Protein AF-A0A1Q3SN17-F1 (afdb_monomer_lite)

pLDDT: mean 80.4, std 15.47, range [38.91, 94.69]

Radius of gyration: 14.98 Å; chains: 1; bounding box: 49×25×35 Å

Secondary structure (DSSP, 8-state):
------SSS-TT---EE-TT--EEEEEE-SS--SEEEEEEEEEEEEETTS-EEEEEEEEEEEEETT--EEEEEE--SSPPPSEEEEEEEEETTEEEEEEEEEE-

Foldseek 3Di:
DDDDDDDDPPPPPAQEAALQDKDKDKAFADDDDQKKKKKKWKFACQFPVGGHRGTPDMDIDIDHDPPRMDMDIDDDPGGHGWFKMKIFMDMPNHGDDIDIHTYD

Sequence (104 aa):
MGTGIDGTSASGATTTFKPSDTFYAAVNLNNPKSTTKVKATLTAVQTADGTTNRQVTSTEITTSNSENFVNFKFSLPNPWPTGKYKVDLLLDGAAAQTLNFEVQ

Structure (mmCIF, N/CA/C/O backbone):
data_AF-A0A1Q3SN17-F1
#
_entry.id   AF-A0A1Q3SN17-F1
#
loop_
_atom_site.group_PDB
_atom_site.id
_atom_site.type_symbol
_atom_site.label_atom_id
_atom_site.label_alt_id
_atom_site.label_comp_id
_atom_site.label_asym_id
_atom_site.label_entity_id
_atom_site.label_seq_id
_atom_site.pdbx_PDB_ins_code
_atom_site.Cartn_x
_atom_site.Cartn_y
_atom_site.Cartn_z
_atom_site.occupancy
_atom_site.B_iso_or_equiv
_atom_site.auth_seq_id
_atom_site.auth_comp_id
_atom_site.auth_asym_id
_atom_site.auth_atom_id
_atom_site.pdbx_PDB_model_num
ATOM 1 N N . MET A 1 1 ? 33.350 -3.682 12.223 1.00 44.38 1 MET A N 1
ATOM 2 C CA . MET A 1 1 ? 32.909 -4.065 10.866 1.00 44.38 1 MET A CA 1
ATOM 3 C C . MET A 1 1 ? 32.033 -5.302 10.996 1.00 44.38 1 MET A C 1
ATOM 5 O O . MET A 1 1 ? 32.532 -6.317 11.453 1.00 44.38 1 MET A O 1
ATOM 9 N N . GLY A 1 2 ? 30.745 -5.193 10.688 1.00 41.41 2 GLY A N 1
ATOM 10 C CA . GLY A 1 2 ? 29.748 -6.274 10.719 1.00 41.41 2 GLY A CA 1
ATOM 11 C C . GLY A 1 2 ? 28.365 -5.656 10.495 1.00 41.41 2 GLY A C 1
ATOM 12 O O . GLY A 1 2 ? 28.186 -4.501 10.865 1.00 41.41 2 GLY A O 1
ATOM 13 N N . THR A 1 3 ? 27.362 -6.273 9.876 1.00 44.91 3 THR A N 1
ATOM 14 C CA . THR A 1 3 ? 27.169 -7.591 9.235 1.00 44.91 3 THR A CA 1
ATOM 15 C C . THR A 1 3 ? 25.779 -7.527 8.563 1.00 44.91 3 THR A C 1
ATOM 17 O O . THR A 1 3 ? 24.882 -6.969 9.188 1.00 44.91 3 THR A O 1
ATOM 20 N N . GLY A 1 4 ? 25.591 -8.135 7.376 1.00 39.16 4 GLY A N 1
ATOM 21 C CA . GLY A 1 4 ? 24.283 -8.481 6.752 1.00 39.16 4 GLY A CA 1
ATOM 22 C C . GLY A 1 4 ? 23.498 -7.314 6.113 1.00 39.16 4 GLY A C 1
ATOM 23 O O . GLY A 1 4 ? 23.586 -6.198 6.601 1.00 39.16 4 GLY A O 1
ATOM 24 N N . ILE A 1 5 ? 22.698 -7.447 5.040 1.00 43.16 5 ILE A N 1
ATOM 25 C CA . ILE A 1 5 ? 21.868 -8.583 4.591 1.00 43.16 5 ILE A CA 1
ATOM 26 C C . ILE A 1 5 ? 21.630 -8.488 3.058 1.00 43.16 5 ILE A C 1
ATOM 28 O O . ILE A 1 5 ? 21.090 -7.504 2.558 1.00 43.16 5 ILE A O 1
ATOM 32 N N . ASP A 1 6 ? 22.135 -9.488 2.341 1.00 42.06 6 ASP A N 1
ATOM 33 C CA . ASP A 1 6 ? 21.553 -10.261 1.226 1.00 42.06 6 ASP A CA 1
ATOM 34 C C . ASP A 1 6 ? 20.528 -9.603 0.277 1.00 42.06 6 ASP A C 1
ATOM 36 O O . ASP A 1 6 ? 19.360 -9.383 0.597 1.00 42.06 6 ASP A O 1
ATOM 40 N N . GLY A 1 7 ? 20.943 -9.430 -0.982 1.00 49.38 7 GLY A N 1
ATOM 41 C CA . GLY A 1 7 ? 20.039 -9.253 -2.114 1.00 49.38 7 GLY A CA 1
ATOM 42 C C . GLY A 1 7 ? 19.347 -10.567 -2.471 1.00 49.38 7 GLY A C 1
ATOM 43 O O . GLY A 1 7 ? 19.879 -11.360 -3.236 1.00 49.38 7 GLY A O 1
ATOM 44 N N . THR A 1 8 ? 18.163 -10.805 -1.921 1.00 38.91 8 THR A N 1
ATOM 45 C CA . THR A 1 8 ? 17.190 -11.795 -2.405 1.00 38.91 8 THR A CA 1
ATOM 46 C C . THR A 1 8 ? 15.885 -11.534 -1.661 1.00 38.91 8 THR A C 1
ATOM 48 O O . THR A 1 8 ? 15.931 -11.328 -0.456 1.00 38.91 8 THR A O 1
ATOM 51 N N . SER A 1 9 ? 14.769 -11.432 -2.395 1.00 43.34 9 SER A N 1
ATOM 52 C CA . SER A 1 9 ? 13.363 -11.399 -1.946 1.00 43.34 9 SER A CA 1
ATOM 53 C C . SER A 1 9 ? 13.134 -10.875 -0.529 1.00 43.34 9 SER A C 1
ATOM 55 O O . SER A 1 9 ? 13.466 -11.597 0.397 1.00 43.34 9 SER A O 1
ATOM 57 N N . ALA A 1 10 ? 12.522 -9.696 -0.334 1.00 44.84 10 ALA A N 1
ATOM 58 C CA . ALA A 1 10 ? 12.191 -9.133 0.986 1.00 44.84 10 ALA A CA 1
ATOM 59 C C . ALA A 1 10 ? 11.450 -10.138 1.907 1.00 44.84 10 ALA A C 1
ATOM 61 O O . ALA A 1 10 ? 10.232 -10.107 2.064 1.00 44.84 10 ALA A O 1
ATOM 62 N N . SER A 1 11 ? 12.201 -11.041 2.534 1.00 40.56 11 SER A N 1
ATOM 63 C CA . SER A 1 11 ? 11.754 -12.175 3.347 1.00 40.56 11 SER A CA 1
ATOM 64 C C . SER A 1 11 ? 11.732 -11.720 4.799 1.00 40.56 11 SER A C 1
ATOM 66 O O . SER A 1 11 ? 12.321 -12.314 5.693 1.00 40.56 11 SER A O 1
ATOM 68 N N . GLY A 1 12 ? 11.106 -10.563 4.972 1.00 46.12 12 GLY A N 1
ATOM 69 C CA . GLY A 1 12 ? 11.003 -9.774 6.190 1.00 46.12 12 GLY A CA 1
ATOM 70 C C . GLY A 1 12 ? 10.000 -8.644 5.989 1.00 46.12 12 GLY A C 1
ATOM 71 O O . GLY A 1 12 ? 10.113 -7.601 6.625 1.00 46.12 12 GLY A O 1
ATOM 72 N N . ALA A 1 13 ? 9.057 -8.814 5.050 1.00 58.16 13 ALA A N 1
ATOM 73 C CA . ALA A 1 13 ? 7.954 -7.888 4.890 1.00 58.16 13 ALA A CA 1
ATOM 74 C C . ALA A 1 13 ? 7.189 -7.858 6.212 1.00 58.16 13 ALA A C 1
ATOM 76 O O . ALA A 1 13 ? 6.529 -8.826 6.585 1.00 58.16 13 ALA A O 1
ATOM 77 N N . THR A 1 14 ? 7.317 -6.753 6.938 1.00 66.19 14 THR A N 1
ATOM 78 C CA . THR A 1 14 ? 6.474 -6.477 8.089 1.00 66.19 14 THR A CA 1
ATOM 79 C C . THR A 1 14 ? 5.036 -6.472 7.593 1.00 66.19 14 THR A C 1
ATOM 81 O O . THR A 1 14 ? 4.644 -5.619 6.803 1.00 66.19 14 THR A O 1
ATOM 84 N N . THR A 1 15 ? 4.255 -7.462 8.009 1.00 80.88 15 THR A N 1
ATOM 85 C CA . THR A 1 15 ? 2.828 -7.565 7.677 1.00 80.88 15 THR A CA 1
ATOM 86 C C . THR A 1 15 ? 1.955 -6.898 8.728 1.00 80.88 15 THR A C 1
ATOM 88 O O . THR A 1 15 ? 0.736 -6.960 8.627 1.00 80.88 15 THR A O 1
ATOM 91 N N . THR A 1 16 ? 2.565 -6.289 9.744 1.00 83.38 16 THR A N 1
ATOM 92 C CA . THR A 1 16 ? 1.879 -5.734 10.905 1.00 83.38 16 THR A CA 1
ATOM 93 C C . THR A 1 16 ? 2.496 -4.399 11.276 1.00 83.38 16 THR A C 1
ATOM 95 O O . THR A 1 16 ? 3.652 -4.341 11.687 1.00 83.38 16 THR A O 1
ATOM 98 N N . PHE A 1 17 ? 1.723 -3.330 11.159 1.00 86.69 17 PHE A N 1
ATOM 99 C CA . PHE A 1 17 ? 2.193 -1.985 11.453 1.00 86.69 17 PHE A CA 1
ATOM 100 C C . PHE A 1 17 ? 1.321 -1.295 12.489 1.00 86.69 17 PHE A C 1
ATOM 102 O O . PHE A 1 17 ? 0.157 -1.640 12.670 1.00 86.69 17 PHE A O 1
ATOM 109 N N . LYS A 1 18 ? 1.876 -0.264 13.122 1.00 88.31 18 LYS A N 1
ATOM 110 C CA . LYS A 1 18 ? 1.120 0.590 14.035 1.00 88.31 18 LYS A CA 1
ATOM 111 C C . LYS A 1 18 ? 0.326 1.647 13.257 1.00 88.31 18 LYS A C 1
ATOM 113 O O . LYS A 1 18 ? 0.782 2.085 12.200 1.00 88.31 18 LYS A O 1
ATOM 118 N N . PRO A 1 19 ? -0.789 2.159 13.803 1.00 87.19 19 PRO A N 1
ATOM 119 C CA . PRO A 1 19 ? -1.547 3.269 13.217 1.00 87.19 19 PRO A CA 1
ATOM 120 C C . PRO A 1 19 ? -0.709 4.515 12.914 1.00 87.19 19 PRO A C 1
ATOM 122 O O . PRO A 1 19 ? -1.011 5.264 11.994 1.00 87.19 19 PRO A O 1
ATOM 125 N N . SER A 1 20 ? 0.344 4.759 13.693 1.00 85.88 20 SER A N 1
ATOM 126 C CA . SER A 1 20 ? 1.246 5.903 13.532 1.00 85.88 20 SER A CA 1
ATOM 127 C C . SER A 1 20 ? 2.436 5.630 12.607 1.00 85.88 20 SER A C 1
ATOM 129 O O . SER A 1 20 ? 3.300 6.492 12.463 1.00 85.88 20 SER A O 1
ATOM 131 N N . ASP A 1 21 ? 2.541 4.423 12.051 1.00 84.94 21 ASP A N 1
ATOM 132 C CA . ASP A 1 21 ? 3.694 4.014 11.258 1.00 84.94 21 ASP A CA 1
ATOM 133 C C . ASP A 1 21 ? 3.635 4.566 9.824 1.00 84.94 21 ASP A C 1
ATOM 135 O O . ASP A 1 21 ? 2.581 4.954 9.308 1.00 84.94 21 ASP A O 1
ATOM 139 N N . THR A 1 22 ? 4.794 4.619 9.172 1.00 83.75 22 THR A N 1
ATOM 140 C CA . THR A 1 22 ? 4.908 5.033 7.772 1.00 83.75 22 THR A CA 1
ATOM 141 C C . THR A 1 22 ? 5.234 3.815 6.935 1.00 83.75 22 THR A C 1
ATOM 143 O O . THR A 1 22 ? 6.270 3.184 7.129 1.00 83.75 22 THR A O 1
ATOM 146 N N . PHE A 1 23 ? 4.395 3.518 5.946 1.00 82.12 23 PHE A N 1
ATOM 147 C CA . PHE A 1 23 ? 4.619 2.348 5.110 1.00 82.12 23 PHE A CA 1
ATOM 148 C C . PHE A 1 23 ? 5.582 2.676 3.979 1.00 82.12 23 PHE A C 1
ATOM 150 O O . PHE A 1 23 ? 5.396 3.646 3.237 1.00 82.12 23 PHE A O 1
ATOM 157 N N . TYR A 1 24 ? 6.582 1.818 3.822 1.00 81.94 24 TYR A N 1
ATOM 158 C CA . TYR A 1 24 ? 7.509 1.853 2.705 1.00 81.94 24 TYR A CA 1
ATOM 159 C C . TYR A 1 24 ? 7.327 0.582 1.882 1.00 81.94 24 TYR A C 1
ATOM 161 O O . TYR A 1 24 ? 7.479 -0.522 2.400 1.00 81.94 24 TYR A O 1
ATOM 169 N N . ALA A 1 25 ? 7.010 0.735 0.600 1.00 81.12 25 ALA A N 1
ATOM 170 C CA . ALA A 1 25 ? 7.017 -0.368 -0.350 1.00 81.12 25 ALA A CA 1
ATOM 171 C C . ALA A 1 25 ? 8.229 -0.211 -1.268 1.00 81.12 25 ALA A C 1
ATOM 173 O O . ALA A 1 25 ? 8.303 0.716 -2.073 1.00 81.12 25 ALA A O 1
ATOM 174 N N . ALA A 1 26 ? 9.192 -1.113 -1.112 1.00 81.88 26 ALA A N 1
ATOM 175 C CA . ALA A 1 26 ? 10.367 -1.205 -1.959 1.00 81.88 26 ALA A CA 1
ATOM 176 C C . ALA A 1 26 ? 10.123 -2.239 -3.060 1.00 81.88 26 ALA A C 1
ATOM 178 O O . ALA A 1 26 ? 9.761 -3.382 -2.785 1.00 81.88 26 ALA A O 1
ATOM 179 N N . VAL A 1 27 ? 10.338 -1.835 -4.303 1.00 82.56 27 VAL A N 1
ATOM 180 C CA . VAL A 1 27 ? 10.174 -2.668 -5.488 1.00 82.56 27 VAL A CA 1
ATOM 181 C C . VAL A 1 27 ? 11.531 -2.795 -6.150 1.00 82.56 27 VAL A C 1
ATOM 183 O O . VAL A 1 27 ? 12.098 -1.804 -6.606 1.00 82.56 27 VAL A O 1
ATOM 186 N N . ASN A 1 28 ? 12.043 -4.019 -6.205 1.00 82.19 28 ASN A N 1
ATOM 187 C CA . ASN A 1 28 ? 13.208 -4.344 -7.011 1.00 82.19 28 ASN A CA 1
ATOM 188 C C . ASN A 1 28 ? 12.723 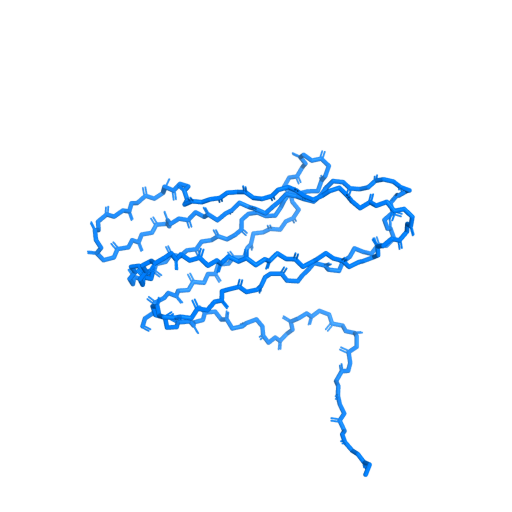-4.844 -8.378 1.00 82.19 28 ASN A C 1
ATOM 190 O O . ASN A 1 28 ? 11.940 -5.790 -8.458 1.00 82.19 28 ASN A O 1
ATOM 194 N N . LEU A 1 29 ? 13.132 -4.159 -9.438 1.00 77.94 29 LEU A N 1
ATOM 195 C CA . LEU A 1 29 ? 12.830 -4.502 -10.816 1.00 77.94 29 LEU A CA 1
ATOM 196 C C . LEU A 1 29 ? 13.949 -5.400 -11.341 1.00 77.94 29 LEU A C 1
ATOM 198 O O . LEU A 1 29 ? 15.063 -4.944 -11.595 1.00 77.94 29 LEU A O 1
ATOM 202 N N . ASN A 1 30 ? 13.647 -6.678 -11.548 1.00 72.94 30 ASN A N 1
ATOM 203 C CA . ASN A 1 30 ? 14.565 -7.590 -12.218 1.00 72.94 30 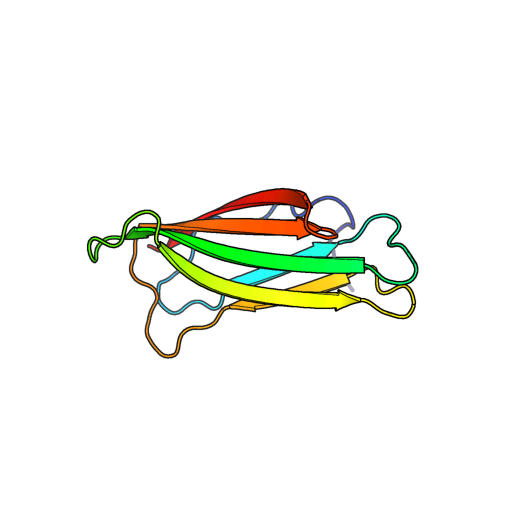ASN A CA 1
ATOM 204 C C . ASN A 1 30 ? 14.544 -7.313 -13.729 1.00 72.94 30 ASN A C 1
ATOM 206 O O . ASN A 1 30 ? 13.578 -7.654 -14.409 1.00 72.94 30 ASN A O 1
ATOM 210 N N . ASN A 1 31 ? 15.625 -6.718 -14.246 1.00 68.12 31 ASN A N 1
ATOM 211 C CA . ASN A 1 31 ? 15.819 -6.390 -15.665 1.00 68.12 31 ASN A CA 1
ATOM 212 C C . ASN A 1 31 ? 14.761 -5.408 -16.234 1.00 68.12 31 ASN A C 1
ATOM 214 O O . ASN A 1 31 ? 13.995 -5.773 -17.134 1.00 68.12 31 ASN A O 1
ATOM 218 N N . PRO A 1 32 ? 14.684 -4.164 -15.719 1.00 65.19 32 PRO A N 1
ATOM 219 C CA . PRO A 1 32 ? 13.749 -3.165 -16.213 1.00 65.19 32 PR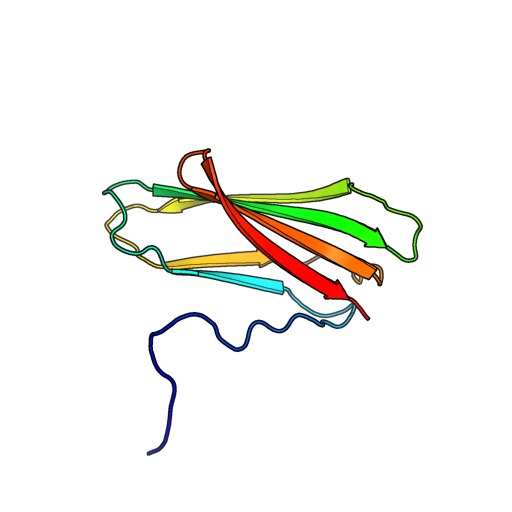O A CA 1
ATOM 220 C C . PRO A 1 32 ? 14.070 -2.793 -17.662 1.00 65.19 32 PRO A C 1
ATOM 222 O O . PRO A 1 32 ? 15.228 -2.667 -18.064 1.00 65.19 32 PRO A O 1
ATOM 225 N N . LYS A 1 33 ? 13.020 -2.559 -18.455 1.00 66.50 33 LYS A N 1
ATOM 226 C CA . LYS A 1 33 ? 13.164 -1.881 -19.749 1.00 66.50 33 LYS A CA 1
ATOM 227 C C . LYS A 1 33 ? 13.645 -0.448 -19.500 1.00 66.50 33 LYS A C 1
ATOM 229 O O . LYS A 1 33 ? 13.431 0.089 -18.412 1.00 66.50 33 LYS A O 1
ATOM 234 N N . SER A 1 34 ? 14.211 0.200 -20.525 1.00 69.75 34 SER A N 1
ATOM 235 C CA . SER A 1 34 ? 14.697 1.594 -20.459 1.00 69.75 34 SER A CA 1
ATOM 236 C C . SER A 1 34 ? 13.687 2.579 -19.853 1.00 69.75 34 SER A C 1
ATOM 238 O O . SER A 1 34 ? 14.088 3.586 -19.273 1.00 69.75 34 SER A O 1
ATOM 240 N N . THR A 1 35 ? 12.393 2.265 -19.950 1.00 79.25 35 THR A N 1
ATOM 241 C CA . THR A 1 35 ? 11.311 2.937 -19.234 1.00 79.25 35 THR A CA 1
ATOM 242 C C . THR A 1 35 ? 10.370 1.887 -18.661 1.00 79.25 35 THR A C 1
ATOM 244 O O . THR A 1 35 ? 9.821 1.079 -19.412 1.00 79.25 35 THR A O 1
ATOM 247 N N . THR A 1 36 ? 10.182 1.890 -17.343 1.00 84.50 36 THR A N 1
ATOM 248 C CA . THR A 1 36 ? 9.271 0.962 -16.664 1.00 84.50 36 THR A CA 1
ATOM 249 C C . THR A 1 36 ? 8.330 1.745 -15.756 1.00 84.50 36 THR A C 1
ATOM 251 O O . THR A 1 36 ? 8.769 2.539 -14.926 1.00 84.50 36 THR A O 1
ATOM 254 N N . LYS A 1 37 ? 7.020 1.541 -15.914 1.00 88.50 37 LYS A N 1
ATOM 255 C CA . LYS A 1 37 ? 6.007 2.178 -15.065 1.00 88.50 37 LYS A CA 1
ATOM 256 C C . LYS A 1 37 ? 5.661 1.255 -13.914 1.00 88.50 37 LYS A C 1
ATOM 258 O O . LYS A 1 37 ? 5.193 0.144 -14.146 1.00 88.50 37 LYS A O 1
ATOM 263 N N . VAL A 1 38 ? 5.866 1.716 -12.692 1.00 89.38 38 VAL A N 1
ATOM 264 C CA . VAL A 1 38 ? 5.498 0.993 -11.478 1.00 89.38 38 VAL A CA 1
ATOM 265 C C . VAL A 1 38 ? 4.409 1.784 -10.776 1.00 89.38 38 VAL A C 1
ATOM 267 O O . VAL A 1 38 ? 4.611 2.939 -10.409 1.00 89.38 38 VAL A O 1
ATOM 270 N N . LYS A 1 39 ? 3.251 1.170 -10.569 1.00 91.69 39 LYS A N 1
ATOM 271 C CA . LYS A 1 39 ? 2.135 1.768 -9.840 1.00 91.69 39 LYS A CA 1
ATOM 272 C C . LYS A 1 39 ? 1.831 0.949 -8.602 1.00 91.69 39 LYS A C 1
ATOM 274 O O . LYS A 1 39 ? 1.590 -0.244 -8.694 1.00 91.69 39 LYS A O 1
ATOM 279 N N . ALA A 1 40 ? 1.796 1.595 -7.451 1.00 92.06 40 ALA A N 1
ATOM 280 C CA . ALA A 1 40 ? 1.440 0.988 -6.183 1.00 92.06 40 ALA A CA 1
ATOM 281 C C . ALA A 1 40 ? 0.102 1.562 -5.710 1.00 92.06 40 ALA A C 1
ATOM 283 O O . ALA A 1 40 ? -0.040 2.770 -5.522 1.00 92.06 40 ALA A O 1
ATOM 284 N N . THR A 1 41 ? -0.892 0.698 -5.539 1.00 93.12 41 THR A N 1
ATOM 285 C CA . THR A 1 41 ? -2.249 1.066 -5.130 1.00 93.12 41 THR A CA 1
ATOM 286 C C . THR A 1 41 ? -2.545 0.493 -3.758 1.00 93.12 41 THR A C 1
ATOM 288 O O . THR A 1 41 ? -2.691 -0.716 -3.604 1.00 93.12 41 THR A O 1
ATOM 291 N N . LEU A 1 42 ? -2.675 1.362 -2.763 1.00 91.50 42 LEU A N 1
ATOM 292 C CA . LEU A 1 42 ? -3.045 0.979 -1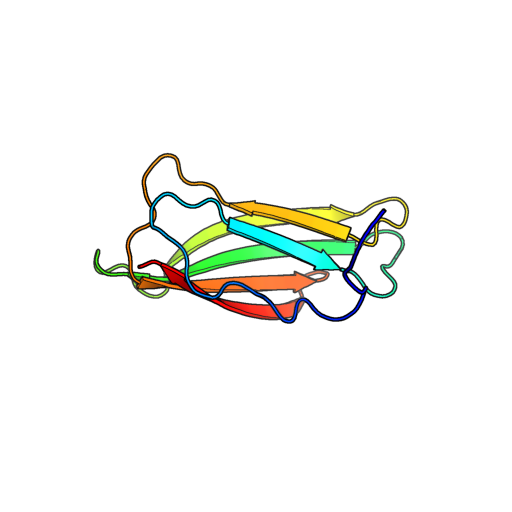.412 1.00 91.50 42 LEU A CA 1
ATOM 293 C C . LEU A 1 42 ? -4.568 0.951 -1.269 1.00 91.50 42 LEU A C 1
ATOM 295 O O . LEU A 1 42 ? -5.256 1.944 -1.514 1.00 91.50 42 LEU A O 1
ATOM 299 N N . THR A 1 43 ? -5.090 -0.182 -0.818 1.00 93.25 43 THR A N 1
ATOM 300 C CA . THR A 1 43 ? -6.517 -0.416 -0.600 1.00 93.25 43 THR A CA 1
ATOM 301 C C . THR A 1 43 ? -6.750 -0.877 0.832 1.00 93.25 43 THR A C 1
ATOM 303 O O . THR A 1 43 ? -6.139 -1.842 1.289 1.00 93.25 43 THR A O 1
ATOM 306 N N . ALA A 1 44 ? -7.668 -0.213 1.526 1.00 93.81 44 ALA A N 1
ATOM 307 C CA . ALA A 1 44 ? -8.235 -0.656 2.787 1.00 93.81 44 ALA A CA 1
ATOM 308 C C . ALA A 1 44 ? -9.220 -1.791 2.493 1.00 93.81 44 ALA A C 1
ATOM 310 O O . ALA A 1 44 ? -10.269 -1.576 1.884 1.00 93.81 44 ALA A O 1
ATOM 311 N N . VAL A 1 45 ? -8.856 -3.016 2.867 1.00 94.69 45 VAL A N 1
ATOM 312 C CA . VAL A 1 45 ? -9.696 -4.200 2.654 1.00 94.69 45 VAL A CA 1
ATOM 313 C C . VAL A 1 45 ? -10.811 -4.223 3.680 1.00 94.69 45 VAL A C 1
ATOM 315 O O . VAL A 1 45 ? -11.961 -4.384 3.295 1.00 94.69 45 VAL A O 1
ATOM 318 N N . GLN A 1 46 ? -10.471 -4.043 4.954 1.00 94.44 46 GLN A N 1
ATOM 319 C CA . GLN A 1 46 ? -11.430 -4.005 6.051 1.00 94.44 46 GLN A CA 1
ATOM 320 C C . GLN A 1 46 ? -10.802 -3.282 7.238 1.00 94.44 46 GLN A C 1
ATOM 322 O O . GLN A 1 46 ? -9.836 -3.789 7.801 1.00 94.44 46 GLN A O 1
ATOM 327 N N . THR A 1 47 ? -11.348 -2.144 7.647 1.00 93.25 47 THR A N 1
ATOM 328 C CA . THR A 1 47 ? -10.854 -1.388 8.804 1.00 93.25 47 THR A CA 1
ATOM 329 C C . THR A 1 47 ? -11.868 -1.365 9.941 1.00 93.25 47 THR A C 1
ATOM 331 O O . THR A 1 47 ? -13.063 -1.571 9.730 1.00 93.25 47 THR A O 1
ATOM 334 N N . ALA A 1 48 ? -11.397 -1.097 11.156 1.00 90.38 48 ALA A N 1
ATOM 335 C CA . ALA A 1 48 ? -12.223 -0.955 12.351 1.00 90.38 48 ALA A CA 1
ATOM 336 C C . ALA A 1 48 ? -13.211 0.221 12.258 1.00 90.38 48 ALA A C 1
ATOM 338 O O . ALA A 1 48 ? -14.242 0.204 12.918 1.00 90.38 48 ALA A O 1
ATOM 339 N N . ASP A 1 49 ? -12.92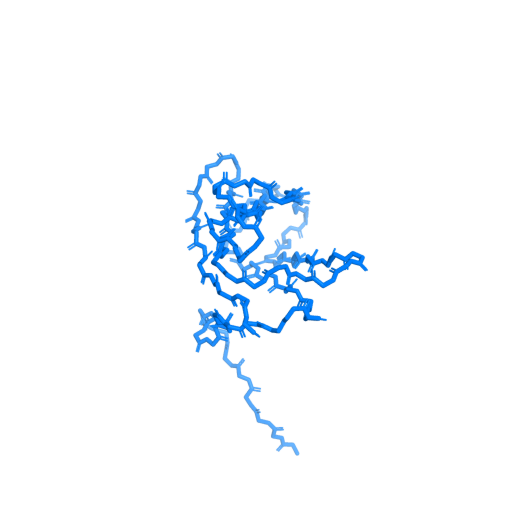7 1.200 11.395 1.00 88.25 49 ASP A N 1
ATOM 340 C CA . ASP A 1 49 ? -13.819 2.324 11.080 1.00 88.25 49 ASP A CA 1
ATOM 341 C C . ASP A 1 49 ? -14.968 1.925 10.123 1.00 88.25 49 ASP A C 1
ATOM 343 O O . ASP A 1 49 ? -15.789 2.744 9.727 1.00 88.25 49 ASP A O 1
ATOM 347 N N . GLY A 1 50 ? -15.035 0.654 9.708 1.00 88.88 50 GLY A N 1
ATOM 348 C CA . GLY A 1 50 ? -16.061 0.135 8.798 1.00 88.88 50 GLY A CA 1
ATOM 349 C C . GLY A 1 50 ? -15.730 0.298 7.311 1.00 88.88 50 GLY A C 1
ATOM 350 O O . GLY A 1 50 ? -16.523 -0.088 6.449 1.00 88.88 50 GLY A O 1
ATOM 351 N N . THR A 1 51 ? -14.548 0.824 6.971 1.00 91.75 51 THR A N 1
ATOM 352 C CA . THR A 1 51 ? -14.120 0.941 5.572 1.00 91.75 51 THR A CA 1
ATOM 353 C C . THR A 1 51 ? -13.811 -0.438 4.998 1.00 91.75 51 THR A C 1
ATOM 355 O O . THR A 1 51 ? -12.984 -1.166 5.542 1.00 91.75 51 THR A O 1
ATOM 358 N N . THR A 1 52 ? -14.432 -0.777 3.865 1.00 94.00 52 THR A N 1
ATOM 359 C CA . THR A 1 52 ? -14.267 -2.086 3.216 1.00 94.00 52 THR A CA 1
ATOM 360 C C . THR A 1 52 ? -13.985 -1.916 1.721 1.00 94.00 52 THR A C 1
ATOM 362 O O . THR A 1 52 ? -14.648 -1.121 1.056 1.00 94.00 52 THR A O 1
ATOM 365 N N . ASN A 1 53 ? -12.984 -2.630 1.196 1.00 92.94 53 ASN A N 1
ATOM 366 C CA . ASN A 1 53 ? -12.544 -2.604 -0.210 1.00 92.94 53 ASN A CA 1
ATOM 367 C C . ASN A 1 53 ? -12.372 -1.197 -0.826 1.00 92.94 53 ASN A C 1
ATOM 369 O O . ASN A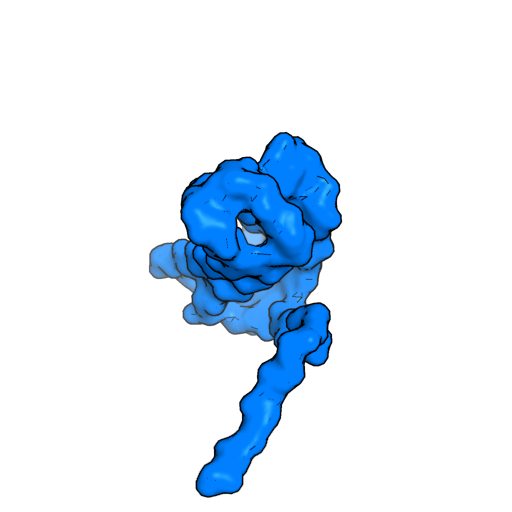 1 53 ? -12.638 -0.992 -2.012 1.00 92.94 53 ASN A O 1
ATOM 373 N N . ARG A 1 54 ? -11.899 -0.218 -0.048 1.00 93.06 54 ARG A N 1
ATOM 374 C CA . ARG A 1 54 ? -11.751 1.171 -0.498 1.00 93.06 54 ARG A CA 1
ATOM 375 C C . ARG A 1 54 ? -10.302 1.501 -0.819 1.00 93.06 54 ARG A C 1
ATOM 377 O O . ARG A 1 54 ? -9.417 1.310 0.010 1.00 93.06 54 ARG A O 1
ATOM 384 N N . GLN A 1 55 ? -10.055 2.041 -2.009 1.00 92.88 55 GLN A N 1
ATOM 385 C CA . GLN A 1 55 ? -8.748 2.601 -2.345 1.00 92.88 55 GLN A CA 1
ATOM 386 C C . GLN A 1 55 ? -8.445 3.772 -1.401 1.00 92.88 55 GLN A C 1
ATOM 388 O O . GLN A 1 55 ? -9.235 4.710 -1.308 1.00 92.88 55 GLN A O 1
ATOM 393 N N . VAL A 1 56 ? -7.312 3.700 -0.704 1.00 89.88 56 VAL A N 1
ATOM 394 C CA . VAL A 1 56 ? -6.834 4.785 0.163 1.00 89.88 56 VAL A CA 1
ATOM 395 C C . VAL A 1 56 ? -6.041 5.782 -0.664 1.00 89.88 56 VAL A C 1
ATOM 397 O O . VAL A 1 56 ? -6.286 6.981 -0.609 1.00 89.88 56 VAL A O 1
ATOM 400 N N . THR A 1 57 ? -5.082 5.276 -1.439 1.00 90.12 57 THR A N 1
ATOM 401 C CA . THR A 1 57 ? -4.233 6.091 -2.305 1.00 90.12 57 THR A CA 1
ATOM 402 C C . THR A 1 57 ? -3.579 5.225 -3.377 1.00 90.12 57 THR A C 1
ATOM 404 O O . THR A 1 57 ? -3.511 4.000 -3.255 1.00 90.12 57 THR A O 1
ATOM 407 N N . SER A 1 58 ? -3.088 5.853 -4.437 1.00 91.06 58 SER A N 1
ATOM 408 C CA . SER A 1 58 ? -2.284 5.192 -5.457 1.00 91.06 58 SER A CA 1
ATOM 409 C C . SER A 1 58 ? -1.184 6.118 -5.940 1.00 91.06 58 SER A C 1
ATOM 411 O O . SER A 1 58 ? -1.454 7.279 -6.241 1.00 91.06 58 SER A O 1
ATOM 413 N N . THR A 1 59 ? 0.016 5.577 -6.087 1.00 90.38 59 THR A N 1
ATOM 414 C CA . THR A 1 59 ? 1.191 6.306 -6.562 1.00 90.38 59 THR A CA 1
ATOM 415 C C . THR A 1 59 ? 1.757 5.583 -7.772 1.00 90.38 59 THR A C 1
ATOM 417 O O . THR A 1 59 ? 1.914 4.366 -7.744 1.00 90.38 59 THR A O 1
ATOM 420 N N . GLU A 1 60 ? 2.076 6.320 -8.830 1.00 90.94 60 GLU A N 1
ATOM 421 C CA . GLU A 1 60 ? 2.738 5.797 -10.025 1.00 90.94 60 GLU A CA 1
ATOM 422 C C . GLU A 1 60 ? 4.087 6.489 -10.197 1.00 90.94 60 GLU A C 1
ATOM 424 O O . GLU A 1 60 ? 4.179 7.713 -10.133 1.00 90.94 60 GLU A O 1
ATOM 429 N N . ILE A 1 61 ? 5.134 5.695 -10.392 1.00 88.38 61 ILE A N 1
ATOM 430 C CA . ILE A 1 61 ? 6.496 6.149 -10.643 1.00 88.38 61 ILE A CA 1
ATOM 431 C C . ILE A 1 61 ? 6.945 5.523 -11.957 1.00 88.38 61 ILE A C 1
ATOM 433 O O . ILE A 1 61 ? 6.826 4.317 -12.166 1.00 88.38 61 ILE A O 1
ATOM 437 N N . THR A 1 62 ? 7.468 6.352 -12.852 1.00 87.56 62 THR A N 1
ATOM 438 C CA . THR A 1 62 ? 8.099 5.883 -14.085 1.00 87.56 62 THR A CA 1
ATOM 439 C C . THR A 1 62 ? 9.605 5.922 -13.889 1.00 87.56 62 THR A C 1
ATOM 441 O O . THR A 1 62 ? 10.167 7.001 -13.717 1.00 87.56 62 THR A O 1
ATOM 444 N N . THR A 1 63 ? 10.260 4.762 -13.902 1.00 82.25 63 THR A N 1
ATOM 445 C CA . THR A 1 63 ? 11.722 4.705 -13.851 1.00 82.25 63 THR A CA 1
ATOM 446 C C . THR A 1 63 ? 12.305 5.079 -15.206 1.00 82.25 63 THR A C 1
ATOM 448 O O . THR A 1 63 ? 11.773 4.711 -16.258 1.00 82.25 63 THR A O 1
ATOM 451 N N . SER A 1 64 ? 13.398 5.836 -15.173 1.00 75.69 64 SER A N 1
ATOM 452 C CA . SER A 1 64 ? 14.209 6.186 -16.342 1.00 75.69 64 SER A CA 1
ATOM 453 C C . SER A 1 64 ? 15.661 5.785 -16.067 1.00 75.69 64 SER A C 1
ATOM 455 O O . SER A 1 64 ? 16.043 5.593 -14.917 1.00 75.69 64 SER A O 1
ATOM 457 N N . ASN A 1 65 ? 16.480 5.625 -17.106 1.00 64.88 65 ASN A N 1
ATOM 458 C CA . ASN A 1 65 ? 17.924 5.374 -16.974 1.00 64.88 65 ASN A CA 1
ATOM 459 C C . ASN A 1 65 ? 18.317 4.119 -16.164 1.00 64.88 65 ASN A C 1
ATOM 461 O O . ASN A 1 65 ? 19.301 4.130 -15.430 1.00 64.88 65 ASN A O 1
ATOM 465 N N . SER A 1 66 ? 17.606 3.005 -16.357 1.00 62.97 66 SER A N 1
ATOM 466 C CA . SER A 1 66 ? 17.986 1.705 -15.779 1.00 62.97 66 SER A CA 1
ATOM 467 C C . SER A 1 66 ? 17.958 1.654 -14.242 1.00 62.97 66 SER A C 1
ATOM 469 O O . SER A 1 66 ? 18.641 0.821 -13.643 1.00 62.97 66 SER A O 1
ATOM 471 N N . GLU A 1 67 ? 17.161 2.509 -13.587 1.00 70.12 67 GLU A N 1
ATOM 472 C CA . GLU A 1 67 ? 16.862 2.350 -12.163 1.00 70.12 67 GLU A CA 1
ATOM 473 C C . GLU A 1 67 ? 16.105 1.038 -11.926 1.00 70.12 67 GLU A C 1
ATOM 475 O O . GLU A 1 67 ? 14.972 0.844 -12.371 1.00 70.12 67 GLU A O 1
ATOM 480 N N . ASN A 1 68 ? 16.758 0.132 -11.201 1.00 76.94 68 ASN A N 1
ATOM 481 C CA . ASN A 1 68 ? 16.217 -1.180 -10.844 1.00 76.94 68 ASN A CA 1
ATOM 482 C C . ASN A 1 68 ? 15.452 -1.151 -9.518 1.00 76.94 68 ASN A C 1
ATOM 484 O O . ASN A 1 68 ? 15.032 -2.193 -9.028 1.00 76.94 68 ASN A O 1
ATOM 488 N N . PHE A 1 69 ? 15.315 0.012 -8.886 1.00 79.62 69 PHE A N 1
ATOM 489 C CA . PHE A 1 69 ? 14.738 0.115 -7.557 1.00 79.62 69 PHE A CA 1
ATOM 490 C C . PHE A 1 69 ? 13.768 1.283 -7.479 1.00 79.62 69 PHE A C 1
ATOM 492 O O . PHE A 1 69 ? 14.119 2.410 -7.808 1.00 79.62 69 PHE A O 1
ATOM 499 N N . VAL A 1 70 ? 12.554 1.008 -7.013 1.00 83.50 70 VAL A N 1
ATOM 500 C CA . VAL A 1 70 ? 11.523 2.017 -6.782 1.00 83.50 70 VAL A CA 1
ATOM 501 C C . VAL A 1 70 ? 11.075 1.925 -5.340 1.00 83.50 70 VAL A C 1
ATOM 503 O O . VAL A 1 70 ? 10.709 0.855 -4.862 1.00 83.50 70 VAL A O 1
ATOM 506 N N . ASN A 1 71 ? 11.087 3.053 -4.643 1.00 83.44 71 ASN A N 1
ATOM 507 C CA . ASN A 1 71 ? 10.552 3.156 -3.296 1.00 83.44 71 ASN A CA 1
ATOM 508 C C . ASN A 1 71 ? 9.271 3.993 -3.314 1.00 83.44 71 ASN A C 1
ATOM 510 O O . ASN A 1 71 ? 9.220 5.092 -3.857 1.00 83.44 71 ASN A O 1
ATOM 514 N N . PHE A 1 72 ? 8.225 3.454 -2.701 1.00 83.62 72 PHE A N 1
ATOM 515 C CA . PHE A 1 72 ? 6.980 4.156 -2.444 1.00 83.62 72 PHE A CA 1
ATOM 516 C C . PHE A 1 72 ? 6.871 4.412 -0.954 1.00 83.62 72 PHE A C 1
ATOM 518 O O . PHE A 1 72 ? 7.053 3.504 -0.144 1.00 83.62 72 PHE A O 1
ATOM 525 N N . LYS A 1 73 ? 6.536 5.649 -0.602 1.00 84.44 73 LYS A N 1
ATOM 526 C CA . LYS A 1 73 ? 6.220 6.046 0.764 1.00 84.44 73 LYS A CA 1
ATOM 527 C C . LYS A 1 73 ? 4.730 6.342 0.848 1.00 84.44 73 LYS A C 1
ATOM 529 O O . LYS A 1 73 ? 4.230 7.201 0.123 1.00 84.44 73 LYS A O 1
ATOM 534 N N . PHE A 1 74 ? 4.045 5.672 1.762 1.00 83.50 74 PHE A N 1
ATOM 535 C CA . PHE A 1 74 ? 2.660 5.957 2.104 1.00 83.50 74 PHE A CA 1
ATOM 536 C C . PHE A 1 74 ? 2.615 6.496 3.532 1.00 83.50 74 PHE A C 1
ATOM 538 O O . PHE A 1 74 ? 2.884 5.775 4.491 1.00 83.50 74 PHE A O 1
ATOM 545 N N . SER A 1 75 ? 2.270 7.775 3.675 1.00 81.12 75 SER A N 1
ATOM 546 C CA . SER A 1 75 ? 1.973 8.386 4.972 1.00 81.12 75 SER A CA 1
ATOM 547 C C . SER A 1 75 ? 0.631 9.096 4.911 1.00 81.12 75 SER A C 1
ATOM 549 O O . SER A 1 75 ? 0.350 9.780 3.925 1.00 81.12 75 SER A O 1
ATOM 551 N N . LEU A 1 76 ? -0.156 8.984 5.975 1.00 76.56 76 LEU A N 1
ATOM 552 C CA . LEU A 1 76 ? -1.354 9.789 6.172 1.00 76.56 76 LEU A CA 1
ATOM 553 C C . LEU A 1 76 ? -1.079 10.915 7.180 1.00 76.56 76 LEU A C 1
ATOM 555 O O . LEU A 1 76 ? -0.257 10.739 8.079 1.00 76.56 76 LEU A O 1
ATOM 559 N N . PRO A 1 77 ? -1.765 12.067 7.056 1.00 78.88 77 PRO A N 1
ATOM 560 C CA . PRO A 1 77 ? -1.724 13.117 8.076 1.00 78.88 77 PRO A CA 1
ATOM 561 C C . PRO A 1 77 ? -2.366 12.671 9.402 1.00 78.88 77 PRO A C 1
ATOM 563 O O . PRO A 1 77 ? -2.072 13.233 10.453 1.00 78.88 77 PRO A O 1
ATOM 566 N N . ASN A 1 78 ? -3.230 11.656 9.354 1.00 84.69 78 ASN A N 1
ATOM 567 C CA . ASN A 1 78 ? -3.919 11.054 10.490 1.00 84.69 78 ASN A CA 1
ATOM 568 C C . ASN A 1 78 ? -3.450 9.602 10.684 1.00 84.69 78 ASN A C 1
ATOM 570 O O . ASN A 1 78 ? -3.005 8.986 9.714 1.00 84.69 78 ASN A O 1
ATOM 574 N N . PRO A 1 79 ? -3.568 9.032 11.899 1.00 86.00 79 PRO A N 1
ATOM 575 C CA . PRO A 1 79 ? -3.244 7.629 12.126 1.00 86.00 79 PRO A CA 1
ATOM 576 C C . PRO A 1 79 ? -4.094 6.711 11.239 1.00 86.00 79 PRO A C 1
ATOM 578 O O . PRO A 1 79 ? -5.290 6.940 11.049 1.00 86.00 79 PRO A O 1
ATOM 581 N N . TRP A 1 80 ? -3.469 5.664 10.707 1.00 88.19 80 TRP A N 1
ATOM 582 C CA . TRP A 1 80 ? -4.133 4.650 9.899 1.00 88.19 80 TRP A CA 1
ATOM 583 C C . TRP A 1 80 ? -5.189 3.919 10.732 1.00 88.19 80 TRP A C 1
ATOM 585 O O . TRP A 1 80 ? -4.871 3.449 11.828 1.00 88.19 80 TRP A O 1
ATOM 595 N N . PRO A 1 81 ? -6.429 3.772 10.238 1.00 91.19 81 PRO A N 1
ATOM 596 C CA . PRO A 1 81 ? -7.415 2.981 10.952 1.00 91.19 81 PRO A CA 1
ATOM 597 C C . PRO A 1 81 ? -6.941 1.528 11.039 1.00 91.19 81 PRO A C 1
ATOM 599 O O . PRO A 1 81 ? -6.406 0.977 10.075 1.00 91.19 81 PRO A O 1
ATOM 602 N N . THR A 1 82 ? -7.115 0.900 12.196 1.00 93.00 82 THR A N 1
ATOM 603 C CA . THR A 1 82 ? -6.702 -0.494 12.383 1.00 93.00 82 THR A CA 1
ATOM 604 C C . THR A 1 82 ? -7.493 -1.413 11.456 1.00 93.00 82 THR A C 1
ATOM 606 O O . THR A 1 82 ? -8.643 -1.135 11.117 1.00 93.00 82 THR A O 1
ATOM 609 N N . GLY A 1 83 ? -6.875 -2.499 11.005 1.00 93.88 83 GLY A N 1
ATOM 610 C CA . GLY A 1 83 ? -7.481 -3.489 10.123 1.00 93.88 83 GLY A CA 1
ATOM 611 C C . GLY A 1 83 ? -6.607 -3.870 8.937 1.00 93.88 83 GLY A C 1
ATOM 612 O O . GLY A 1 83 ? -5.404 -3.631 8.916 1.00 93.88 83 GLY A O 1
ATOM 613 N N . LYS A 1 84 ? -7.222 -4.513 7.950 1.00 94.00 84 LYS A N 1
ATOM 614 C CA . LYS A 1 84 ? -6.568 -5.173 6.823 1.00 94.00 84 LYS A CA 1
ATOM 615 C C . LYS A 1 84 ? -6.423 -4.240 5.636 1.00 94.00 84 LYS A C 1
ATOM 617 O O . LYS A 1 84 ? -7.388 -3.619 5.184 1.00 94.00 84 LYS A O 1
ATOM 622 N N . TYR A 1 85 ? -5.233 -4.250 5.065 1.00 92.75 85 TYR A N 1
ATOM 623 C CA . TYR A 1 85 ? -4.842 -3.470 3.908 1.00 92.75 85 TYR A CA 1
ATOM 624 C C . TYR A 1 85 ? -4.164 -4.355 2.870 1.00 92.75 85 TYR A C 1
ATOM 626 O O . TYR A 1 85 ? -3.655 -5.443 3.152 1.00 92.75 85 TYR A O 1
ATOM 634 N N . LYS A 1 86 ? -4.152 -3.868 1.635 1.00 92.31 86 LYS A N 1
ATOM 635 C CA . LYS A 1 86 ? -3.374 -4.458 0.555 1.00 92.31 86 LYS A CA 1
ATOM 636 C C . LYS A 1 86 ? -2.729 -3.385 -0.308 1.00 92.31 86 LYS A C 1
ATOM 638 O O . LYS A 1 86 ? -3.343 -2.350 -0.557 1.00 92.31 86 LYS A O 1
ATOM 643 N N . VAL A 1 87 ? -1.522 -3.652 -0.787 1.00 91.38 87 VAL A N 1
ATOM 644 C CA . VAL A 1 87 ? -0.865 -2.879 -1.842 1.00 91.38 87 VAL A CA 1
ATOM 645 C C . VAL A 1 87 ? -0.870 -3.720 -3.105 1.00 91.38 87 VAL A C 1
ATOM 647 O O . VAL A 1 87 ? -0.195 -4.743 -3.173 1.00 91.38 87 VAL A O 1
ATOM 650 N N . ASP A 1 88 ? -1.630 -3.287 -4.099 1.00 92.25 88 ASP A N 1
ATOM 651 C CA . ASP A 1 88 ? -1.600 -3.854 -5.440 1.00 92.25 88 ASP A CA 1
ATOM 652 C C . ASP A 1 88 ? -0.528 -3.127 -6.253 1.00 92.25 88 ASP A C 1
ATOM 654 O O . ASP A 1 88 ? -0.595 -1.912 -6.462 1.00 92.25 88 ASP A O 1
ATOM 658 N N . LEU A 1 89 ? 0.479 -3.873 -6.686 1.00 90.38 89 LEU A N 1
ATOM 659 C CA . LEU A 1 89 ? 1.592 -3.395 -7.480 1.00 90.38 89 LEU A CA 1
ATOM 660 C C . LEU A 1 89 ? 1.350 -3.746 -8.947 1.00 90.38 89 LEU A C 1
ATOM 662 O O . LEU A 1 89 ? 1.173 -4.914 -9.296 1.00 90.38 89 LEU A O 1
ATOM 666 N N . LEU A 1 90 ? 1.354 -2.735 -9.805 1.00 90.56 90 LEU A N 1
ATOM 667 C CA . LEU A 1 90 ? 1.201 -2.866 -11.241 1.00 90.56 90 LEU A CA 1
ATOM 668 C C . LEU A 1 90 ? 2.503 -2.468 -11.927 1.00 90.56 90 LEU A C 1
ATOM 670 O O . LEU A 1 90 ? 3.097 -1.438 -11.607 1.00 90.56 90 LEU A O 1
ATOM 674 N N . LEU A 1 91 ? 2.911 -3.273 -12.895 1.00 88.12 91 LEU A N 1
ATOM 675 C CA . LEU A 1 91 ? 4.057 -3.039 -13.751 1.00 88.12 91 LEU A CA 1
ATOM 676 C C . LEU A 1 91 ? 3.555 -2.849 -15.179 1.00 88.12 91 LEU A C 1
ATOM 678 O O . LEU A 1 91 ? 2.902 -3.734 -15.724 1.00 88.12 91 LEU A O 1
ATOM 682 N N . ASP A 1 92 ? 3.822 -1.689 -15.771 1.00 86.88 92 ASP A N 1
ATOM 683 C CA . ASP A 1 92 ? 3.375 -1.341 -17.127 1.00 86.88 92 ASP A CA 1
ATOM 684 C C . ASP A 1 92 ? 1.848 -1.491 -17.325 1.00 86.88 92 ASP A C 1
ATOM 686 O O . ASP A 1 92 ? 1.357 -1.850 -18.388 1.00 86.88 92 ASP A O 1
ATOM 690 N N . GLY A 1 93 ? 1.076 -1.248 -16.259 1.00 86.19 93 GLY A N 1
ATOM 691 C CA . GLY A 1 93 ? -0.382 -1.407 -16.248 1.00 86.19 93 GLY A CA 1
ATOM 692 C C . GLY A 1 93 ? -0.885 -2.835 -15.996 1.00 86.19 93 GLY A C 1
ATOM 693 O O . GLY A 1 93 ? -2.085 -3.013 -15.791 1.00 86.19 93 GLY A O 1
ATOM 694 N N . ALA A 1 94 ? -0.007 -3.838 -15.933 1.00 87.50 94 ALA A N 1
ATOM 695 C CA . ALA A 1 94 ? -0.359 -5.210 -15.570 1.00 87.50 94 ALA A CA 1
ATOM 696 C C . ALA A 1 94 ? -0.161 -5.454 -14.068 1.00 87.50 94 ALA A C 1
ATOM 698 O O . ALA A 1 94 ? 0.840 -5.028 -13.498 1.00 87.50 94 ALA A O 1
ATOM 699 N N . ALA A 1 95 ? -1.088 -6.157 -13.411 1.00 87.81 95 ALA A N 1
ATOM 700 C CA . ALA A 1 95 ? -0.912 -6.557 -12.015 1.00 87.81 95 ALA A CA 1
ATOM 701 C C . ALA A 1 95 ? 0.308 -7.484 -11.889 1.00 87.81 95 ALA A C 1
ATOM 703 O O . ALA A 1 95 ? 0.351 -8.545 -12.509 1.00 87.81 95 ALA A O 1
ATOM 704 N N . ALA A 1 96 ? 1.297 -7.062 -11.107 1.00 86.88 96 ALA A N 1
ATOM 705 C CA . ALA A 1 96 ? 2.547 -7.784 -10.910 1.00 86.88 96 ALA A CA 1
ATOM 706 C C . ALA A 1 96 ? 2.536 -8.552 -9.587 1.00 86.88 96 ALA A C 1
ATOM 708 O O . ALA A 1 96 ? 2.810 -9.747 -9.558 1.00 86.88 96 ALA A O 1
ATOM 709 N N . GLN A 1 97 ? 2.198 -7.870 -8.491 1.00 86.88 97 GLN A N 1
ATOM 710 C CA . GLN A 1 97 ? 2.192 -8.464 -7.159 1.00 86.88 97 GLN A CA 1
ATOM 711 C C . GLN A 1 97 ? 1.182 -7.761 -6.261 1.00 86.88 97 GLN A C 1
ATOM 713 O O . GLN A 1 97 ? 1.031 -6.546 -6.329 1.00 86.88 97 GLN A O 1
ATOM 718 N N . THR A 1 98 ? 0.545 -8.507 -5.366 1.00 89.88 98 THR A N 1
ATOM 719 C CA . THR A 1 98 ? -0.286 -7.943 -4.301 1.00 89.88 98 THR A CA 1
ATOM 720 C C . THR A 1 98 ? 0.339 -8.293 -2.960 1.00 89.88 98 THR A C 1
ATOM 722 O O . THR A 1 98 ? 0.642 -9.453 -2.694 1.00 89.88 98 THR A O 1
ATOM 725 N N . LEU A 1 99 ? 0.535 -7.287 -2.116 1.00 87.56 99 LEU A N 1
ATOM 726 C CA . LEU A 1 99 ? 1.051 -7.431 -0.759 1.00 87.56 99 LEU A CA 1
ATOM 727 C C . LEU A 1 99 ? -0.082 -7.185 0.230 1.00 87.56 99 LEU A C 1
ATOM 729 O O . LEU A 1 99 ? -0.787 -6.187 0.114 1.00 87.56 99 LEU A O 1
ATOM 733 N N . ASN A 1 100 ? -0.256 -8.069 1.205 1.00 90.62 100 ASN A N 1
ATOM 734 C CA . ASN A 1 100 ? -1.285 -7.945 2.236 1.00 90.62 100 ASN A CA 1
ATOM 735 C C . ASN A 1 100 ? -0.620 -7.593 3.566 1.00 90.62 100 ASN A C 1
ATOM 737 O O . ASN A 1 100 ? 0.402 -8.182 3.916 1.00 90.62 100 ASN A O 1
ATOM 741 N N . PHE A 1 101 ? -1.204 -6.662 4.312 1.00 88.88 101 PHE A N 1
ATOM 742 C CA . PHE A 1 101 ? -0.727 -6.309 5.645 1.00 88.88 101 PHE A CA 1
ATOM 743 C C . PHE A 1 101 ? -1.879 -5.844 6.533 1.00 88.88 101 PHE A C 1
ATOM 745 O O . PHE A 1 101 ? -2.986 -5.573 6.064 1.00 88.88 101 PHE A O 1
ATOM 752 N N . GLU A 1 102 ? -1.619 -5.757 7.827 1.00 90.81 102 GLU A N 1
ATOM 753 C CA . GLU A 1 102 ? -2.569 -5.334 8.840 1.00 90.81 102 GLU A CA 1
ATOM 754 C C . GLU A 1 102 ? -1.995 -4.179 9.662 1.00 90.81 102 GLU A C 1
ATOM 756 O O . GLU A 1 102 ? -0.789 -4.092 9.903 1.00 90.81 102 GLU A O 1
ATOM 761 N N . VAL A 1 103 ? -2.877 -3.283 10.083 1.00 90.94 103 VAL A N 1
ATOM 762 C CA . VAL A 1 103 ? -2.582 -2.219 11.037 1.00 90.94 103 VAL A CA 1
ATOM 763 C C . VAL A 1 103 ? -3.248 -2.580 12.361 1.00 90.94 103 VAL A C 1
ATOM 765 O O . VAL A 1 103 ? -4.464 -2.778 12.385 1.00 90.94 103 VAL A O 1
ATOM 768 N N . GLN A 1 104 ? -2.482 -2.656 13.447 1.00 88.94 104 GLN A N 1
ATOM 769 C CA . GLN A 1 104 ? -2.977 -2.962 14.797 1.00 88.94 104 GLN A CA 1
ATOM 770 C C . GLN A 1 104 ? -2.291 -2.112 15.867 1.00 88.94 104 GLN A C 1
ATOM 772 O O . GLN A 1 104 ? -1.111 -1.731 15.680 1.00 88.94 104 GLN A O 1
#